Protein AF-0000000069393459 (afdb_homodimer)

pLDDT: mean 93.14, std 11.01, range [47.12, 98.75]

Secondary structure (DSSP, 8-state):
--TT-EEEEEEETTT--EE--SSPPPBSSHHHHHHHHHHHHHH-TTEEEEEEEEEEEE--------/--TT-EEEEEEETTT--EE--SSPPPBSSHHHHHHHHHHHHHH-TTEEEEEEEEEEEE--------

Radius of gyration: 15.55 Å; Cα contacts (8 Å, |Δi|>4): 296; chains: 2; bounding box: 22×69×27 Å

Solvent-accessible surface area (backbone atoms only — not comparable to full-atom values): 6992 Å² total; per-residue (Å²): 135,61,63,68,23,20,35,63,32,41,26,34,64,87,82,57,39,33,42,45,53,46,74,62,68,74,21,83,40,70,68,60,30,48,51,50,24,45,52,50,8,68,76,33,60,64,28,34,17,35,30,28,33,32,65,44,73,26,66,40,79,77,80,71,85,125,134,61,64,67,22,21,34,63,33,40,26,35,63,86,81,57,40,32,41,47,54,45,74,62,69,74,23,83,39,69,67,59,30,50,52,50,23,44,53,51,7,69,78,34,59,62,26,35,18,33,30,30,33,33,64,44,75,26,65,42,79,79,81,72,84,125

Organism: NCBI:txid1141136

Sequence (132 aa):
MKSGNYIVAGTDKTTGRSSISASPKEHSTEASAKAEAARLAQDNPEKDFTVLRVIATASVAKITWRMKSGNYIVAGTDKTTGRSSISASPKEHSTEASAKAEAARLAQDNPEKDFTVLRVIATASVAKITWR

Nearest PDB structures (foldseek):
  4iit-assembly1_B-2  TM=5.366E-01  e=2.402E+00  Klebsiella pneumoniae subsp. pneumoniae MGH 78578
  3egr-assembly1_B-2  TM=3.907E-01  e=1.061E+00  Cupriavidus pinatubonensis JMP134
  4iit-assembly1_B-2  TM=5.361E-01  e=1.417E+00  Klebsiella pneumoniae subsp. pneumoniae MGH 78578
  3egr-assembly1_B-2  TM=3.910E-01  e=7.974E-01  Cupriavidus pinatubonensis JMP134

Structure (mmCIF, N/CA/C/O backbone):
data_AF-0000000069393459-model_v1
#
loop_
_entity.id
_entity.type
_entity.pdbx_description
1 polymer 'Uncharacterized protein'
#
loop_
_atom_site.group_PDB
_atom_site.id
_atom_site.type_symbol
_atom_site.label_atom_id
_atom_site.label_alt_id
_atom_site.label_comp_id
_atom_site.label_asym_id
_atom_site.label_entity_id
_atom_site.label_seq_id
_atom_site.pdbx_PDB_ins_code
_atom_site.Cartn_x
_atom_site.Cartn_y
_atom_site.Cartn_z
_atom_site.occupancy
_atom_site.B_iso_or_equiv
_atom_site.auth_seq_id
_atom_site.auth_comp_id
_atom_site.auth_asym_id
_atom_site.auth_atom_id
_atom_site.pdbx_PDB_model_num
ATOM 1 N N . MET A 1 1 ? -2.053 9.898 -4.176 1 89.38 1 MET A N 1
ATOM 2 C CA . MET A 1 1 ? -2.961 8.867 -4.672 1 89.38 1 MET A CA 1
ATOM 3 C C . MET A 1 1 ? -4.41 9.344 -4.598 1 89.38 1 MET A C 1
ATOM 5 O O . MET A 1 1 ? -4.777 10.094 -3.693 1 89.38 1 MET A O 1
ATOM 9 N N . LYS A 1 2 ? -5.184 9.016 -5.594 1 91.56 2 LYS A N 1
ATOM 10 C CA . LYS A 1 2 ? -6.57 9.477 -5.625 1 91.56 2 LYS A CA 1
ATOM 11 C C . LYS A 1 2 ? -7.473 8.562 -4.809 1 91.56 2 LYS A C 1
ATOM 13 O O . LYS A 1 2 ? -7.422 7.336 -4.961 1 91.56 2 LYS A O 1
ATOM 18 N N . SER A 1 3 ? -8.219 9.156 -3.934 1 94.75 3 SER A N 1
ATOM 19 C CA . SER A 1 3 ? -9.18 8.375 -3.158 1 94.75 3 SER A CA 1
ATOM 20 C C . SER A 1 3 ? -10.102 7.57 -4.066 1 94.75 3 SER A C 1
ATOM 22 O O . SER A 1 3 ? -10.57 8.07 -5.09 1 94.75 3 SER A O 1
ATOM 24 N N . GLY A 1 4 ? -10.328 6.367 -3.699 1 96.38 4 GLY A N 1
ATOM 25 C CA . GLY A 1 4 ? -11.195 5.504 -4.488 1 96.38 4 GLY A CA 1
ATOM 26 C C . GLY A 1 4 ? -10.43 4.598 -5.434 1 96.38 4 GLY A C 1
ATOM 27 O O . GLY A 1 4 ? -10.953 3.58 -5.887 1 96.38 4 GLY A O 1
ATOM 28 N N . ASN A 1 5 ? -9.289 4.984 -5.801 1 98.5 5 ASN A N 1
ATOM 29 C CA . ASN A 1 5 ? -8.477 4.156 -6.684 1 98.5 5 ASN A CA 1
ATOM 30 C C . ASN A 1 5 ? -7.844 2.99 -5.934 1 98.5 5 ASN A C 1
ATOM 32 O O . ASN A 1 5 ? -7.906 2.93 -4.703 1 98.5 5 ASN A O 1
ATOM 36 N N . TYR A 1 6 ? -7.305 2.076 -6.711 1 98.5 6 TYR A N 1
ATOM 37 C CA . TYR A 1 6 ? -6.684 0.861 -6.191 1 98.5 6 TYR A CA 1
ATOM 38 C C . TYR A 1 6 ? -5.223 0.775 -6.613 1 98.5 6 TYR A C 1
ATOM 40 O O . TYR A 1 6 ? -4.863 1.18 -7.723 1 98.5 6 TYR A O 1
ATOM 48 N N . ILE A 1 7 ? -4.398 0.261 -5.75 1 98.5 7 ILE A N 1
ATOM 49 C CA . ILE A 1 7 ? -3.006 -0.051 -6.062 1 98.5 7 ILE A CA 1
ATOM 50 C C . ILE A 1 7 ? -2.688 -1.479 -5.629 1 98.5 7 ILE A C 1
ATOM 52 O O . ILE A 1 7 ? -3.504 -2.133 -4.973 1 98.5 7 ILE A O 1
ATOM 56 N N . VAL A 1 8 ? -1.488 -1.934 -6.016 1 98.62 8 VAL A N 1
ATOM 57 C CA . VAL A 1 8 ? -1.054 -3.285 -5.684 1 98.62 8 VAL A CA 1
ATOM 58 C C . VAL A 1 8 ? 0.263 -3.23 -4.914 1 98.62 8 VAL A C 1
ATOM 60 O O . VAL A 1 8 ? 1.164 -2.465 -5.266 1 98.62 8 VAL A O 1
ATOM 63 N N . ALA A 1 9 ? 0.378 -4 -3.846 1 98.31 9 ALA A N 1
ATOM 64 C CA . ALA A 1 9 ? 1.598 -4.137 -3.053 1 98.31 9 ALA A CA 1
ATOM 65 C C . ALA A 1 9 ? 2.086 -5.586 -3.045 1 98.31 9 ALA A C 1
ATOM 67 O O . ALA A 1 9 ? 1.281 -6.52 -3.082 1 98.31 9 ALA A O 1
ATOM 68 N N . GLY A 1 10 ? 3.391 -5.707 -2.92 1 97.81 10 GLY A N 1
ATOM 69 C CA . GLY A 1 10 ? 3.975 -7.039 -2.84 1 97.81 10 GLY A CA 1
ATOM 70 C C . GLY A 1 10 ? 4.445 -7.398 -1.445 1 97.81 10 GLY A C 1
ATOM 71 O O . GLY A 1 10 ? 4.914 -6.535 -0.7 1 97.81 10 GLY A O 1
ATOM 72 N N . THR A 1 11 ? 4.297 -8.648 -1.095 1 97.25 11 THR A N 1
ATOM 73 C CA . THR A 1 11 ? 4.816 -9.188 0.157 1 97.25 11 THR A CA 1
ATOM 74 C C . THR A 1 11 ? 5.613 -10.461 -0.094 1 97.25 11 THR A C 1
ATOM 76 O O . THR A 1 11 ? 5.105 -11.406 -0.707 1 97.25 11 THR A O 1
ATOM 79 N N . ASP A 1 12 ? 6.859 -10.43 0.373 1 96.88 12 ASP A N 1
ATOM 80 C CA . ASP A 1 12 ? 7.711 -11.609 0.229 1 96.88 12 ASP A CA 1
ATOM 81 C C . ASP A 1 12 ? 7.203 -12.766 1.089 1 96.88 12 ASP A C 1
ATOM 83 O O . ASP A 1 12 ? 7 -12.602 2.295 1 96.88 12 ASP A O 1
ATOM 87 N N . LYS A 1 13 ? 7.098 -13.914 0.484 1 92.94 13 LYS A N 1
ATOM 88 C CA . LYS A 1 13 ? 6.543 -15.055 1.214 1 92.94 13 LYS A CA 1
ATOM 89 C C . LYS A 1 13 ? 7.508 -15.539 2.293 1 92.94 13 LYS A C 1
ATOM 91 O O . LYS A 1 13 ? 7.078 -16 3.352 1 92.94 13 LYS A O 1
ATOM 96 N N . THR A 1 14 ? 8.711 -15.484 2.008 1 92.81 14 THR A N 1
ATOM 97 C CA . THR A 1 14 ? 9.727 -16.031 2.90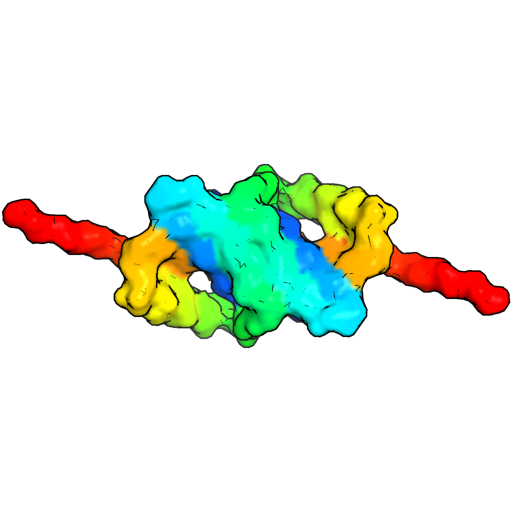6 1 92.81 14 THR A CA 1
ATOM 98 C C . THR A 1 14 ? 9.977 -15.086 4.078 1 92.81 14 THR A C 1
ATOM 100 O O . THR A 1 14 ? 9.992 -15.508 5.234 1 92.81 14 THR A O 1
ATOM 103 N N . THR A 1 15 ? 10.117 -13.766 3.922 1 95.5 15 THR A N 1
ATOM 104 C CA . THR A 1 15 ? 10.492 -12.812 4.957 1 95.5 15 THR A CA 1
ATOM 105 C C . THR A 1 15 ? 9.258 -12.148 5.559 1 95.5 15 THR A C 1
ATOM 107 O O . THR A 1 15 ? 9.312 -11.586 6.652 1 95.5 15 THR A O 1
ATOM 110 N N . GLY A 1 16 ? 8.188 -12.109 4.73 1 94.56 16 GLY A N 1
ATOM 111 C CA . GLY A 1 16 ? 6.988 -11.422 5.176 1 94.56 16 GLY A CA 1
ATOM 112 C C . GLY A 1 16 ? 7.043 -9.922 4.965 1 94.56 16 GLY A C 1
ATOM 113 O O . GLY A 1 16 ? 6.148 -9.195 5.395 1 94.56 16 GLY A O 1
ATOM 114 N N . ARG A 1 17 ? 8.109 -9.43 4.316 1 96.62 17 ARG A N 1
ATOM 115 C CA . ARG A 1 17 ? 8.281 -7.992 4.133 1 96.62 17 ARG A CA 1
ATOM 116 C C . ARG A 1 17 ? 7.422 -7.48 2.98 1 96.62 17 ARG A C 1
ATOM 118 O O . ARG A 1 17 ? 7.379 -8.086 1.909 1 96.62 17 ARG A O 1
ATOM 125 N N . SER A 1 18 ? 6.742 -6.379 3.238 1 97.25 18 SER A N 1
ATOM 126 C CA . SER A 1 18 ? 5.883 -5.762 2.234 1 97.25 18 SER A CA 1
ATOM 127 C C . SER A 1 18 ? 6.57 -4.574 1.572 1 97.25 18 SER A C 1
ATOM 129 O O . SER A 1 18 ? 7.438 -3.939 2.174 1 97.25 18 SER A O 1
ATOM 131 N N . SER A 1 19 ? 6.168 -4.316 0.335 1 96.62 19 SER A N 1
ATOM 132 C CA . SER A 1 19 ? 6.695 -3.176 -0.405 1 96.62 19 SER A CA 1
ATOM 133 C C . SER A 1 19 ? 5.719 -2.713 -1.479 1 96.62 19 SER A C 1
ATOM 135 O O . SER A 1 19 ? 4.863 -3.482 -1.921 1 96.62 19 SER A O 1
ATOM 137 N N . ILE A 1 20 ? 5.812 -1.43 -1.816 1 96.81 20 ILE A N 1
ATOM 138 C CA . ILE A 1 20 ? 5.117 -0.857 -2.963 1 96.81 20 ILE A CA 1
ATOM 139 C C . ILE A 1 20 ? 6.117 -0.148 -3.873 1 96.81 20 ILE A C 1
ATOM 141 O O . ILE A 1 20 ? 7.207 0.224 -3.438 1 96.81 20 ILE A O 1
ATOM 145 N N . SER A 1 21 ? 5.742 -0.117 -5.184 1 95.31 21 SER A N 1
ATOM 146 C CA . SER A 1 21 ? 6.555 0.671 -6.105 1 95.31 21 SER A CA 1
ATOM 147 C C . SER A 1 21 ? 6.594 2.139 -5.691 1 95.31 21 SER A C 1
ATOM 149 O O . SER A 1 21 ? 5.641 2.646 -5.094 1 95.31 21 SER A O 1
ATOM 151 N N . ALA A 1 22 ? 7.699 2.781 -6.012 1 94.69 22 ALA A N 1
ATOM 152 C CA . ALA A 1 22 ? 7.836 4.203 -5.711 1 94.69 22 ALA A CA 1
ATOM 153 C C . ALA A 1 22 ? 6.738 5.016 -6.391 1 94.69 22 ALA A C 1
ATOM 155 O O . ALA A 1 22 ? 6.328 6.062 -5.883 1 94.69 22 ALA A O 1
ATOM 156 N N . SER A 1 23 ? 6.359 4.574 -7.574 1 95.5 23 SER A N 1
ATOM 157 C CA . SER A 1 23 ? 5.262 5.168 -8.336 1 95.5 23 SER A CA 1
ATOM 158 C C . SER A 1 23 ? 4.234 4.117 -8.734 1 95.5 23 SER A C 1
ATOM 160 O O . SER A 1 23 ? 4.176 3.711 -9.898 1 95.5 23 SER A O 1
ATOM 162 N N . PRO A 1 24 ? 3.459 3.787 -7.801 1 96.38 24 PRO A N 1
ATOM 163 C CA . PRO A 1 24 ? 2.547 2.67 -8.062 1 96.38 24 PRO A CA 1
ATOM 164 C C . PRO A 1 24 ? 1.507 2.994 -9.125 1 96.38 24 PRO A C 1
ATOM 166 O O . PRO A 1 24 ? 0.997 4.117 -9.18 1 96.38 24 PRO A O 1
ATOM 169 N N . LYS A 1 25 ? 1.205 1.972 -10 1 96.94 25 LYS A N 1
ATOM 170 C CA . LYS A 1 25 ? 0.106 2.102 -10.953 1 96.94 25 LYS A CA 1
ATOM 171 C C . LYS A 1 25 ? -1.239 2.164 -10.234 1 96.94 25 LYS A C 1
ATOM 173 O O . LYS A 1 25 ? -1.525 1.334 -9.367 1 96.94 25 LYS A O 1
ATOM 178 N N . GLU A 1 26 ? -2.072 3.127 -10.586 1 97.94 26 GLU A N 1
ATOM 179 C CA . GLU A 1 26 ? -3.4 3.258 -10 1 97.94 26 GLU A CA 1
ATOM 180 C C . GLU A 1 26 ? -4.473 2.701 -10.93 1 97.94 26 GLU A C 1
ATOM 182 O O . GLU A 1 26 ? -4.422 2.916 -12.148 1 97.94 26 GLU A O 1
ATOM 187 N N . HIS A 1 27 ? -5.348 1.984 -10.359 1 98.5 27 HIS A N 1
ATOM 188 C CA . HIS A 1 27 ? -6.484 1.416 -11.078 1 98.5 27 HIS A CA 1
ATOM 189 C C . HIS A 1 27 ? -7.793 2.051 -10.633 1 98.5 27 HIS A C 1
ATOM 191 O O . HIS A 1 27 ? -8.055 2.162 -9.43 1 98.5 27 HIS A O 1
ATOM 197 N N . SER A 1 28 ? -8.602 2.371 -11.539 1 97.88 28 SER A N 1
ATOM 198 C CA . SER A 1 28 ? -9.859 3.012 -11.195 1 97.88 28 SER A CA 1
ATOM 199 C C . SER A 1 28 ? -10.898 1.984 -10.758 1 97.88 28 SER A C 1
ATOM 201 O O . SER A 1 28 ? -11.906 2.336 -10.133 1 97.88 28 SER A O 1
ATOM 203 N N . THR A 1 29 ? -10.656 0.731 -11.117 1 98.25 29 THR A N 1
ATOM 204 C CA . THR A 1 29 ? -11.609 -0.304 -10.734 1 98.25 29 THR A CA 1
ATOM 205 C C . THR A 1 29 ? -10.906 -1.421 -9.961 1 98.25 29 THR A C 1
ATOM 207 O O . THR A 1 29 ? -9.727 -1.692 -10.188 1 98.25 29 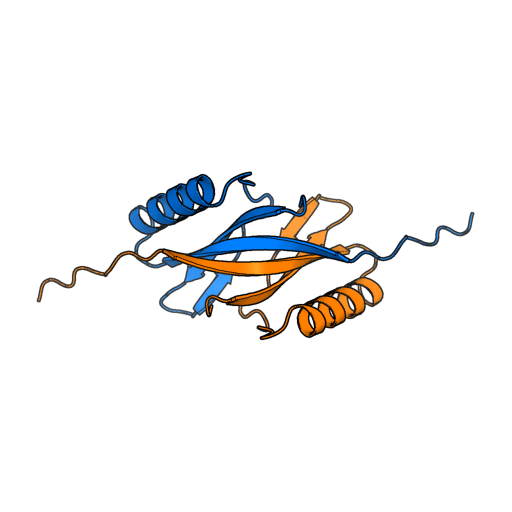THR A O 1
ATOM 210 N N . GLU A 1 30 ? -11.695 -2.02 -9.102 1 97.81 30 GLU A N 1
ATOM 211 C CA . GLU A 1 30 ? -11.203 -3.166 -8.344 1 97.81 30 GLU A CA 1
ATOM 212 C C . GLU A 1 30 ? -10.773 -4.297 -9.266 1 97.81 30 GLU A C 1
ATOM 214 O O . GLU A 1 30 ? -9.742 -4.934 -9.047 1 97.81 30 GLU A O 1
ATOM 219 N N . ALA A 1 31 ? -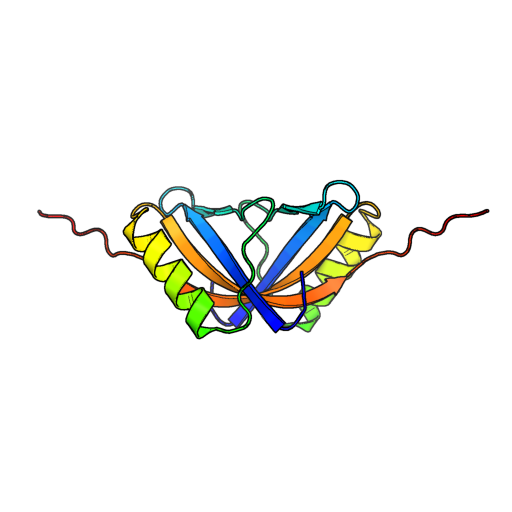11.602 -4.523 -10.328 1 98 31 ALA A N 1
ATOM 220 C CA . ALA A 1 31 ? -11.344 -5.617 -11.258 1 98 31 ALA A CA 1
ATOM 221 C C . ALA A 1 31 ? -9.992 -5.449 -11.938 1 98 31 ALA A C 1
ATOM 223 O O . ALA A 1 31 ? -9.227 -6.41 -12.062 1 98 31 ALA A O 1
ATOM 224 N N . SER A 1 32 ? -9.734 -4.262 -12.328 1 98.38 32 SER A N 1
ATOM 225 C CA . SER A 1 32 ? -8.461 -3.996 -12.984 1 98.38 32 SER A CA 1
ATOM 226 C C . SER A 1 32 ? -7.289 -4.23 -12.039 1 98.38 32 SER A C 1
ATOM 228 O O . SER A 1 32 ? -6.266 -4.789 -12.438 1 98.38 32 SER A O 1
ATOM 230 N N . ALA A 1 33 ? -7.398 -3.879 -10.828 1 98.38 33 ALA A N 1
ATOM 231 C CA . ALA A 1 33 ? -6.344 -4.074 -9.836 1 98.38 33 ALA A CA 1
ATOM 232 C C . ALA A 1 33 ? -6.145 -5.559 -9.531 1 98.38 33 ALA A C 1
ATOM 234 O O . ALA A 1 33 ? -5.008 -6.027 -9.422 1 98.38 33 ALA A O 1
ATOM 235 N N . LYS A 1 34 ? -7.258 -6.211 -9.43 1 97.94 34 LYS A N 1
ATOM 236 C CA . LYS A 1 34 ? -7.172 -7.645 -9.164 1 97.94 34 LYS A CA 1
ATOM 237 C C . LYS A 1 34 ? -6.484 -8.375 -10.312 1 97.94 34 LYS A C 1
ATOM 239 O O . LYS A 1 34 ? -5.707 -9.305 -10.086 1 97.94 34 LYS A O 1
ATOM 244 N N . ALA A 1 35 ? -6.777 -7.988 -11.484 1 97.88 35 ALA A N 1
ATOM 245 C CA . ALA A 1 35 ? -6.121 -8.594 -12.641 1 97.88 35 ALA A CA 1
ATOM 246 C C . ALA A 1 35 ? -4.613 -8.367 -12.594 1 97.88 35 ALA A C 1
ATOM 248 O O . ALA A 1 35 ? -3.834 -9.281 -12.867 1 97.88 35 ALA A O 1
ATOM 249 N N . GLU A 1 36 ? -4.223 -7.168 -12.266 1 97.75 36 GLU A N 1
ATOM 250 C CA . GLU A 1 36 ? -2.799 -6.859 -12.156 1 97.75 36 GLU A CA 1
ATOM 251 C C . GLU A 1 36 ? -2.139 -7.684 -11.055 1 97.75 36 GLU A C 1
ATOM 253 O O . GLU A 1 36 ? -1.043 -8.219 -11.242 1 97.75 36 GLU A O 1
ATOM 258 N N . ALA A 1 37 ? -2.826 -7.781 -9.938 1 97.88 37 ALA A N 1
ATOM 259 C CA . ALA A 1 37 ? -2.285 -8.562 -8.836 1 97.88 37 ALA A CA 1
ATOM 260 C C . ALA A 1 37 ? -2.08 -10.016 -9.234 1 97.88 37 ALA A C 1
ATOM 262 O O . ALA A 1 37 ? -1.045 -10.617 -8.93 1 97.88 37 ALA A O 1
ATOM 263 N N . ALA A 1 38 ? -3.029 -10.594 -9.906 1 96.81 38 ALA A N 1
ATOM 264 C CA . ALA A 1 38 ? -2.945 -11.977 -10.359 1 96.81 38 ALA A CA 1
ATOM 265 C C . ALA A 1 38 ? -1.783 -12.164 -11.328 1 96.81 38 ALA A C 1
ATOM 267 O O . ALA A 1 38 ? -1.04 -13.148 -11.234 1 96.81 38 ALA A O 1
ATOM 268 N N . ARG A 1 39 ? -1.658 -11.258 -12.234 1 97.19 39 ARG A N 1
ATOM 269 C CA . ARG A 1 39 ? -0.569 -11.312 -13.203 1 97.19 39 ARG A CA 1
ATOM 270 C C . ARG A 1 39 ? 0.787 -11.281 -12.508 1 97.19 39 ARG A C 1
ATOM 272 O O . ARG A 1 39 ? 1.667 -12.094 -12.812 1 97.19 39 ARG A O 1
ATOM 279 N N . LEU A 1 40 ? 0.97 -10.305 -11.617 1 96.69 40 LEU A N 1
ATOM 280 C CA . LEU A 1 40 ? 2.223 -10.164 -10.883 1 96.69 40 LEU A CA 1
ATOM 281 C C . LEU A 1 40 ? 2.535 -11.43 -10.094 1 96.69 40 LEU A C 1
ATOM 283 O O . LEU A 1 40 ? 3.689 -11.852 -10.023 1 96.69 40 LEU A O 1
ATOM 287 N N . ALA A 1 41 ? 1.513 -11.992 -9.469 1 96.25 41 ALA A N 1
ATOM 288 C CA . ALA A 1 41 ? 1.702 -13.219 -8.695 1 96.25 41 ALA A CA 1
ATOM 289 C C . ALA A 1 41 ? 2.193 -14.359 -9.578 1 96.25 41 ALA A C 1
ATOM 291 O O . ALA A 1 41 ? 3.076 -15.125 -9.188 1 96.25 41 ALA A O 1
ATOM 292 N N . GLN A 1 42 ? 1.63 -14.469 -10.742 1 95 42 GLN A N 1
ATOM 293 C CA . GLN A 1 42 ? 2.055 -15.5 -11.688 1 95 42 GLN A CA 1
ATOM 294 C C . GLN A 1 42 ? 3.521 -15.328 -12.062 1 95 42 GLN A C 1
ATOM 296 O O . GLN A 1 42 ? 4.258 -16.312 -12.18 1 95 42 GLN A O 1
ATOM 301 N N . ASP A 1 43 ? 3.926 -14.102 -12.203 1 95.19 43 ASP A N 1
ATOM 302 C CA . ASP A 1 43 ? 5.289 -13.781 -12.625 1 95.19 43 ASP A CA 1
ATOM 303 C C . ASP A 1 43 ? 6.262 -13.883 -11.453 1 95.19 43 ASP A C 1
ATOM 305 O O . ASP A 1 43 ? 7.477 -13.961 -11.656 1 95.19 43 ASP A O 1
ATOM 309 N N . ASN A 1 44 ? 5.785 -13.805 -10.281 1 95 44 ASN A N 1
ATOM 310 C CA . ASN A 1 44 ? 6.613 -13.781 -9.078 1 95 44 ASN A CA 1
ATOM 311 C C . ASN A 1 44 ? 6.082 -14.742 -8.016 1 95 44 ASN A C 1
ATOM 313 O O . ASN A 1 44 ? 5.539 -14.312 -7 1 95 44 ASN A O 1
ATOM 317 N N . PRO A 1 45 ? 6.328 -16.031 -8.102 1 93.25 45 PRO A N 1
ATOM 318 C CA . PRO A 1 45 ? 5.727 -17.031 -7.219 1 93.25 45 PRO A CA 1
ATOM 319 C C . PRO A 1 45 ? 6.195 -16.891 -5.77 1 93.25 45 PRO A C 1
ATOM 321 O O . PRO A 1 45 ? 5.582 -17.453 -4.863 1 93.25 45 PRO A O 1
ATOM 324 N N . GLU A 1 46 ? 7.277 -16.188 -5.555 1 94 46 GLU A N 1
ATOM 325 C CA . GLU A 1 46 ? 7.824 -16.047 -4.207 1 94 46 GLU A CA 1
ATOM 326 C C . GLU A 1 46 ? 7.148 -14.906 -3.453 1 94 46 GLU A C 1
ATOM 328 O O . GLU A 1 46 ? 7.438 -14.672 -2.277 1 94 46 GLU A O 1
ATOM 333 N N . LYS A 1 47 ? 6.215 -14.25 -4.148 1 95.81 47 LYS A N 1
ATOM 334 C CA . LYS A 1 47 ? 5.578 -13.094 -3.521 1 95.81 47 LYS A CA 1
ATOM 335 C C . LYS A 1 47 ? 4.059 -13.219 -3.549 1 95.81 47 LYS A C 1
ATOM 337 O O . LYS A 1 47 ? 3.502 -13.891 -4.422 1 95.81 47 LYS A O 1
ATOM 342 N N . ASP A 1 48 ? 3.424 -12.633 -2.52 1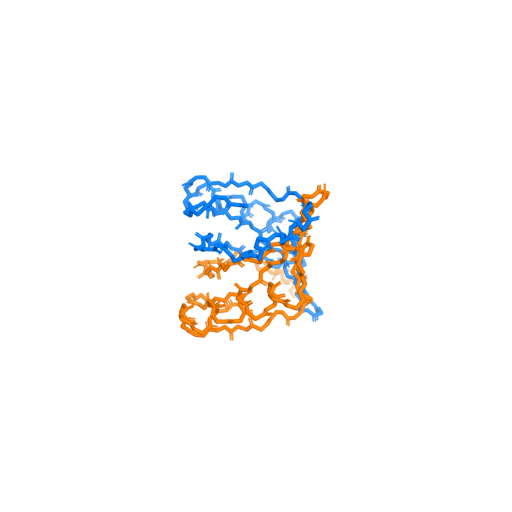 96.94 48 ASP A N 1
ATOM 343 C CA . ASP A 1 48 ? 1.994 -12.344 -2.535 1 96.94 48 ASP A CA 1
ATOM 344 C C . ASP A 1 48 ? 1.733 -10.906 -2.975 1 96.94 48 ASP A C 1
ATOM 346 O O . ASP A 1 48 ? 2.527 -10.008 -2.682 1 96.94 48 ASP A O 1
ATOM 350 N N . PHE A 1 49 ? 0.676 -10.758 -3.691 1 97.88 49 PHE A N 1
ATOM 351 C CA . PHE A 1 49 ? 0.326 -9.406 -4.102 1 97.88 49 PHE A CA 1
ATOM 352 C C . PHE A 1 49 ? -1.054 -9.023 -3.58 1 97.88 49 PHE A C 1
ATOM 354 O O . PHE A 1 49 ? -2.039 -9.711 -3.85 1 97.88 49 PHE A O 1
ATOM 361 N N . THR A 1 50 ? -1.135 -7.895 -2.857 1 98.25 50 THR A N 1
ATOM 362 C CA . THR A 1 50 ? -2.336 -7.43 -2.17 1 98.25 50 THR A CA 1
ATOM 363 C C . THR A 1 50 ? -2.936 -6.223 -2.887 1 98.25 50 THR A C 1
ATOM 365 O O . THR A 1 50 ? -2.221 -5.281 -3.234 1 98.25 50 THR A O 1
ATOM 368 N N . VAL A 1 51 ? -4.176 -6.293 -3.17 1 98.69 51 VAL A N 1
ATOM 369 C CA . VAL A 1 51 ? -4.918 -5.16 -3.709 1 98.69 51 VAL A CA 1
ATOM 370 C C . VAL A 1 51 ? -5.352 -4.238 -2.57 1 98.69 51 VAL A C 1
ATOM 372 O O . VAL A 1 51 ? -5.988 -4.684 -1.613 1 98.69 51 VAL A O 1
ATOM 375 N N . LEU A 1 52 ? -5 -2.941 -2.736 1 98.62 52 LEU A N 1
ATOM 376 C CA . LEU A 1 52 ? -5.312 -1.924 -1.74 1 98.62 52 LEU A CA 1
ATOM 377 C C . LEU A 1 52 ? -6.18 -0.822 -2.342 1 98.62 52 LEU A C 1
ATOM 379 O O . LEU A 1 52 ? -5.953 -0.397 -3.477 1 98.62 52 LEU A O 1
ATOM 383 N N . ARG A 1 53 ? -7.137 -0.385 -1.607 1 98.75 53 ARG A N 1
ATOM 384 C CA . ARG A 1 53 ? -7.945 0.76 -2.012 1 98.75 53 ARG A CA 1
ATOM 385 C C . ARG A 1 53 ? -7.555 2.012 -1.235 1 98.75 53 ARG A C 1
ATOM 387 O O . ARG A 1 53 ? -7.43 1.975 -0.009 1 98.75 53 ARG A O 1
ATOM 394 N N . VAL A 1 54 ? -7.438 3.07 -1.971 1 98.25 54 VAL A N 1
ATOM 395 C CA . VAL A 1 54 ? -7.121 4.352 -1.353 1 98.25 54 VAL A CA 1
ATOM 396 C C . VAL A 1 54 ? -8.367 4.926 -0.68 1 98.25 54 VAL A C 1
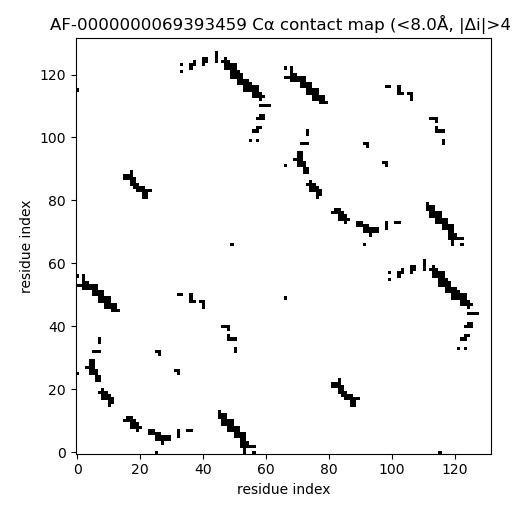ATOM 398 O O . VAL A 1 54 ? -9.398 5.113 -1.328 1 98.25 54 VAL A O 1
ATOM 401 N N . ILE A 1 55 ? -8.188 5.207 0.543 1 97.81 55 ILE A N 1
ATOM 402 C CA . ILE A 1 55 ? -9.328 5.676 1.323 1 97.81 55 ILE A CA 1
ATOM 403 C C . ILE A 1 55 ? -9.227 7.18 1.547 1 97.81 55 ILE A C 1
ATOM 405 O O . ILE A 1 55 ? -10.164 7.926 1.262 1 97.81 55 ILE A O 1
ATOM 409 N N . ALA A 1 56 ? -8.148 7.609 2.061 1 96.75 56 ALA A N 1
ATOM 410 C CA . ALA A 1 56 ? -7.93 9.008 2.428 1 96.75 56 ALA A CA 1
ATOM 411 C C . ALA A 1 56 ? -6.441 9.312 2.551 1 96.75 56 ALA A C 1
ATOM 413 O O . ALA A 1 56 ? -5.617 8.406 2.662 1 96.75 56 ALA A O 1
ATOM 414 N N . THR A 1 57 ? -6.188 10.602 2.432 1 96.69 57 THR A N 1
ATOM 415 C CA . THR A 1 57 ? -4.816 11.062 2.592 1 96.69 57 THR A CA 1
ATOM 416 C C . THR A 1 57 ? -4.742 12.188 3.627 1 96.69 57 THR A C 1
ATOM 418 O O . THR A 1 57 ? -5.57 13.094 3.625 1 96.69 57 THR A O 1
ATOM 421 N N . ALA A 1 58 ? -3.777 11.977 4.488 1 95.75 58 ALA A N 1
ATOM 422 C CA . ALA A 1 58 ? -3.508 13.008 5.492 1 95.75 58 ALA A CA 1
ATOM 423 C C . ALA A 1 58 ? -2.24 13.781 5.152 1 95.75 58 ALA A C 1
ATOM 425 O O . ALA A 1 58 ? -1.225 13.195 4.773 1 95.75 58 ALA A O 1
ATOM 426 N N . SER A 1 59 ? -2.334 15.078 5.254 1 93.38 59 SER A N 1
ATOM 427 C CA . SER A 1 59 ? -1.193 15.961 5.016 1 93.38 59 SER A CA 1
ATOM 428 C C . SER A 1 59 ? -1.248 17.188 5.91 1 93.38 59 SER A C 1
ATOM 430 O O . SER A 1 59 ? -2.324 17.594 6.359 1 93.38 59 SER A O 1
ATOM 432 N N . VAL A 1 60 ? -0.047 17.609 6.316 1 88.81 60 VAL A N 1
ATOM 433 C CA . VAL A 1 60 ? 0.021 18.891 7.023 1 88.81 60 VAL A CA 1
ATOM 434 C C . VAL A 1 60 ? 0.422 20 6.055 1 88.81 60 VAL A C 1
ATOM 436 O O . VAL A 1 60 ? 1.339 19.828 5.25 1 88.81 60 VAL A O 1
ATOM 439 N N . ALA A 1 61 ? -0.515 21 6.066 1 79.38 61 ALA A N 1
ATOM 440 C CA . ALA A 1 61 ? -0.204 22.156 5.23 1 79.38 61 ALA A CA 1
ATOM 441 C C . ALA A 1 61 ? 1.069 22.859 5.707 1 79.38 61 ALA A C 1
ATOM 443 O O . ALA A 1 61 ? 1.346 22.906 6.91 1 79.38 61 ALA A O 1
ATOM 444 N N . LYS A 1 62 ? 2.1 22.859 4.836 1 63.47 62 LYS A N 1
ATOM 445 C CA . LYS A 1 62 ? 3.281 23.625 5.207 1 63.47 62 LYS A CA 1
ATOM 446 C C . LYS A 1 62 ? 2.906 25.062 5.555 1 63.47 62 LYS A C 1
ATOM 448 O O . LYS A 1 62 ? 2.223 25.75 4.781 1 63.47 62 LYS A O 1
ATOM 453 N N . ILE A 1 63 ? 3.018 25.312 6.879 1 57.16 63 ILE A N 1
ATOM 454 C CA . ILE A 1 63 ? 2.83 26.703 7.258 1 57.16 63 ILE A CA 1
ATOM 455 C C . ILE A 1 63 ? 4.004 27.547 6.75 1 57.16 63 ILE A C 1
ATOM 457 O O . ILE A 1 63 ? 5.164 27.203 6.984 1 57.16 63 ILE A O 1
ATOM 461 N N . THR A 1 64 ? 4.016 28.016 5.625 1 55.59 64 THR A N 1
ATOM 462 C CA . THR A 1 64 ? 5.066 28.922 5.195 1 55.59 64 THR A CA 1
ATOM 463 C C . THR A 1 64 ? 4.82 30.328 5.734 1 55.59 64 THR A C 1
ATOM 465 O O . THR A 1 64 ? 3.695 30.828 5.691 1 55.59 64 THR A O 1
ATOM 468 N N . TRP A 1 65 ? 5.527 30.672 6.805 1 57 65 TRP A N 1
ATOM 469 C CA . TRP A 1 65 ? 5.543 32.062 7.254 1 57 65 TRP A CA 1
ATOM 470 C C . TRP A 1 65 ? 6.316 32.938 6.281 1 57 65 TRP A C 1
ATOM 472 O O . TRP A 1 65 ? 7.398 32.562 5.824 1 57 65 TRP A O 1
ATOM 482 N N . ARG A 1 66 ? 5.5 33.469 5.387 1 47.12 66 ARG A N 1
ATOM 483 C CA . ARG A 1 66 ? 6.164 34.562 4.668 1 47.12 66 ARG A CA 1
ATOM 484 C C . ARG A 1 66 ? 6.152 35.844 5.488 1 47.12 66 ARG A C 1
ATOM 486 O O . ARG A 1 66 ? 5.242 36.062 6.289 1 47.12 66 ARG A O 1
ATOM 493 N N . MET B 1 1 ? -1.464 -9.672 4.602 1 89.25 1 MET B N 1
ATOM 494 C CA . MET B 1 1 ? -2.371 -8.672 5.156 1 89.25 1 MET B CA 1
ATOM 495 C C . MET B 1 1 ? -3.807 -9.188 5.172 1 89.25 1 MET B C 1
ATOM 497 O O . MET B 1 1 ? -4.203 -9.953 4.297 1 89.25 1 MET B O 1
ATOM 501 N N . LYS B 1 2 ? -4.539 -8.891 6.191 1 91.5 2 LYS B N 1
ATOM 502 C CA . LYS B 1 2 ? -5.906 -9.398 6.305 1 91.5 2 LYS B CA 1
ATOM 503 C C . LYS B 1 2 ? -6.879 -8.508 5.539 1 91.5 2 LYS B C 1
ATOM 505 O O . LYS B 1 2 ? -6.863 -7.285 5.688 1 91.5 2 LYS B O 1
ATOM 510 N N . SER B 1 3 ? -7.648 -9.141 4.711 1 94.81 3 SER B N 1
ATOM 511 C CA . SER B 1 3 ? -8.672 -8.398 3.982 1 94.81 3 SER B CA 1
ATOM 512 C C . SER B 1 3 ? -9.57 -7.617 4.934 1 94.81 3 SER B C 1
ATOM 514 O O . SER B 1 3 ? -9.969 -8.133 5.984 1 94.81 3 SER B O 1
ATOM 516 N N . GLY B 1 4 ? -9.867 -6.402 4.574 1 96.38 4 GLY B N 1
ATOM 517 C CA . GLY B 1 4 ? -10.719 -5.57 5.414 1 96.38 4 GLY B CA 1
ATOM 518 C C . GLY B 1 4 ? -9.93 -4.637 6.312 1 96.38 4 GLY B C 1
ATOM 519 O O . GLY B 1 4 ? -10.461 -3.637 6.797 1 96.38 4 GLY B O 1
ATOM 520 N N . ASN B 1 5 ? -8.766 -4.988 6.613 1 98.44 5 ASN B N 1
ATOM 521 C CA . ASN B 1 5 ? -7.934 -4.133 7.453 1 98.44 5 ASN B CA 1
ATOM 522 C C . ASN B 1 5 ? -7.383 -2.943 6.668 1 98.44 5 ASN B C 1
ATOM 524 O O . ASN B 1 5 ? -7.516 -2.887 5.445 1 98.44 5 ASN B O 1
ATOM 528 N N . TYR B 1 6 ? -6.828 -2.012 7.418 1 98.5 6 TYR B N 1
ATOM 529 C CA . TYR B 1 6 ? -6.281 -0.776 6.871 1 98.5 6 TYR B CA 1
ATOM 530 C C . TYR B 1 6 ? -4.801 -0.639 7.203 1 98.5 6 TYR B C 1
ATOM 532 O O . TYR B 1 6 ? -4.363 -1.029 8.289 1 98.5 6 TYR B O 1
ATOM 540 N N . ILE B 1 7 ? -4.051 -0.089 6.289 1 98.44 7 ILE B N 1
ATOM 541 C CA . ILE B 1 7 ? -2.656 0.271 6.52 1 98.44 7 ILE B CA 1
ATOM 542 C C . ILE B 1 7 ? -2.412 1.709 6.07 1 98.44 7 ILE B C 1
ATOM 544 O O . ILE B 1 7 ? -3.287 2.334 5.465 1 98.44 7 ILE B O 1
ATOM 548 N N . VAL B 1 8 ? -1.208 2.199 6.398 1 98.62 8 VAL B N 1
ATOM 549 C CA . VAL B 1 8 ? -0.839 3.566 6.043 1 98.62 8 VAL B CA 1
ATOM 550 C C . VAL B 1 8 ? 0.431 3.557 5.199 1 98.62 8 VAL B C 1
ATOM 552 O O . VAL B 1 8 ? 1.378 2.824 5.496 1 98.62 8 VAL B O 1
ATOM 555 N N . ALA B 1 9 ? 0.459 4.328 4.133 1 98.31 9 ALA B N 1
ATOM 556 C CA . ALA B 1 9 ? 1.624 4.508 3.27 1 98.31 9 ALA B CA 1
ATOM 557 C C . ALA B 1 9 ? 2.059 5.973 3.23 1 98.31 9 ALA B C 1
ATOM 559 O O . ALA B 1 9 ? 1.223 6.875 3.311 1 98.31 9 ALA B O 1
ATOM 560 N N . GLY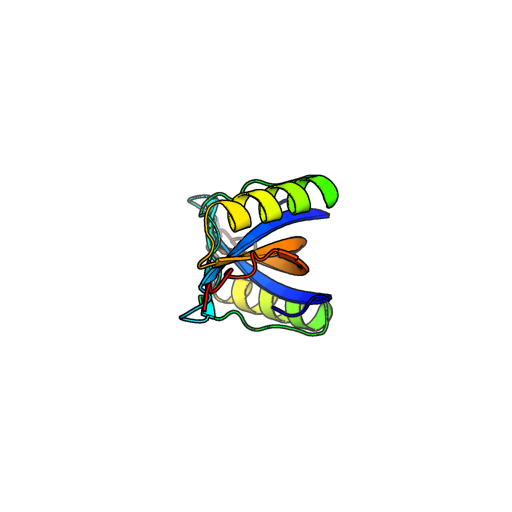 B 1 10 ? 3.352 6.148 3.037 1 97.75 10 GLY B N 1
ATOM 561 C CA . GLY B 1 10 ? 3.879 7.5 2.926 1 97.75 10 GLY B CA 1
ATOM 562 C C . GLY B 1 10 ? 4.262 7.875 1.508 1 97.75 10 GLY B C 1
ATOM 563 O O . GLY B 1 10 ? 4.727 7.031 0.739 1 97.75 10 GLY B O 1
ATOM 564 N N . THR B 1 11 ? 4.039 9.102 1.161 1 97.25 11 THR B N 1
ATOM 565 C CA . THR B 1 11 ? 4.461 9.656 -0.12 1 97.25 11 THR B CA 1
ATOM 566 C C . THR B 1 11 ? 5.219 10.969 0.081 1 97.25 11 THR B C 1
ATOM 568 O O . THR B 1 11 ? 4.715 11.891 0.726 1 97.25 11 THR B O 1
ATOM 571 N N . ASP B 1 12 ? 6.434 10.984 -0.459 1 96.88 12 ASP B N 1
ATOM 572 C CA . ASP B 1 12 ? 7.242 12.195 -0.37 1 96.88 12 ASP B CA 1
ATOM 573 C C . ASP B 1 12 ? 6.633 13.328 -1.198 1 96.88 12 ASP B C 1
ATOM 575 O O . ASP B 1 12 ? 6.359 13.148 -2.387 1 96.88 12 ASP B O 1
ATOM 579 N N . LYS B 1 13 ? 6.516 14.477 -0.588 1 92.88 13 LYS B N 1
ATOM 580 C CA . LYS B 1 13 ? 5.871 15.586 -1.281 1 92.88 13 LYS B CA 1
ATOM 581 C C . LYS B 1 13 ? 6.742 16.109 -2.42 1 92.88 13 LYS B C 1
ATOM 583 O O . LYS B 1 13 ? 6.23 16.547 -3.449 1 92.88 13 LYS B O 1
ATOM 588 N N . THR B 1 14 ? 7.965 16.109 -2.205 1 92.88 14 THR B N 1
ATOM 589 C CA . THR B 1 14 ? 8.891 16.703 -3.162 1 92.88 14 THR B CA 1
ATOM 590 C C . THR B 1 14 ? 9.117 15.758 -4.344 1 92.88 14 THR B C 1
ATOM 592 O O . THR B 1 14 ? 9.047 16.188 -5.5 1 92.88 14 THR B O 1
ATOM 595 N N . THR B 1 15 ? 9.32 14.43 -4.18 1 95.5 15 THR B N 1
ATOM 596 C CA . THR B 1 15 ? 9.672 13.492 -5.238 1 95.5 15 THR B CA 1
ATOM 597 C C . THR B 1 15 ? 8.422 12.773 -5.762 1 95.5 15 THR B C 1
ATOM 599 O O . THR B 1 15 ? 8.438 12.219 -6.859 1 95.5 15 THR B O 1
ATOM 602 N N . GLY B 1 16 ? 7.422 12.695 -4.883 1 94.69 16 GLY B N 1
ATOM 603 C CA . GLY B 1 16 ? 6.223 11.961 -5.254 1 94.69 16 GLY B CA 1
ATOM 604 C C . GLY B 1 16 ? 6.355 10.461 -5.043 1 94.69 16 GLY B C 1
ATOM 605 O O . GLY B 1 16 ? 5.461 9.695 -5.418 1 94.69 16 GLY B O 1
ATOM 606 N N . ARG B 1 17 ? 7.48 10.023 -4.473 1 96.69 17 ARG B N 1
ATOM 607 C CA . ARG B 1 17 ? 7.723 8.594 -4.293 1 96.69 17 ARG B CA 1
ATOM 608 C C . ARG B 1 17 ? 6.949 8.055 -3.096 1 96.69 17 ARG B C 1
ATOM 610 O O . ARG B 1 17 ? 6.945 8.664 -2.025 1 96.69 17 ARG B O 1
ATOM 617 N N . SER B 1 18 ? 6.305 6.941 -3.314 1 97.25 18 SER B N 1
ATOM 618 C CA . SER B 1 18 ? 5.531 6.293 -2.262 1 97.25 18 SER B CA 1
ATOM 619 C C . SER B 1 18 ? 6.305 5.133 -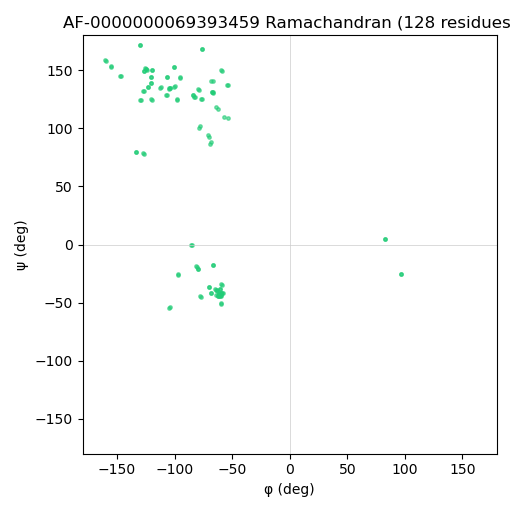1.645 1 97.25 18 SER B C 1
ATOM 621 O O . SER B 1 18 ? 7.16 4.531 -2.299 1 97.25 18 SER B O 1
ATOM 623 N N . SER B 1 19 ? 5.977 4.863 -0.386 1 96.56 19 SER B N 1
ATOM 624 C CA . SER B 1 19 ? 6.59 3.742 0.32 1 96.56 19 SER B CA 1
ATOM 625 C C . SER B 1 19 ? 5.691 3.242 1.447 1 96.56 19 SER B C 1
ATOM 627 O O . SER B 1 19 ? 4.84 3.982 1.941 1 96.56 19 SER B O 1
ATOM 629 N N . ILE B 1 20 ? 5.84 1.956 1.768 1 96.88 20 ILE B N 1
ATOM 630 C CA . ILE B 1 20 ? 5.227 1.358 2.949 1 96.88 20 ILE B CA 1
ATOM 631 C C . ILE B 1 20 ? 6.301 0.682 3.801 1 96.88 20 ILE B C 1
ATOM 633 O O . ILE B 1 20 ? 7.375 0.343 3.301 1 96.88 20 ILE B O 1
ATOM 637 N N . SER B 1 21 ? 6.012 0.644 5.133 1 95.25 21 SER B N 1
ATOM 638 C CA . SER B 1 21 ? 6.895 -0.115 6.008 1 95.25 21 SER B CA 1
ATOM 639 C C . SER B 1 21 ? 6.969 -1.579 5.586 1 95.25 21 SER B C 1
ATOM 641 O O . SER B 1 21 ? 6.004 -2.123 5.047 1 95.25 21 SER B O 1
ATOM 643 N N . ALA B 1 22 ? 8.117 -2.178 5.848 1 94.62 22 ALA B N 1
ATOM 644 C CA . ALA B 1 22 ? 8.289 -3.594 5.539 1 94.62 22 ALA B CA 1
ATOM 645 C C . ALA B 1 22 ? 7.273 -4.445 6.293 1 94.62 22 ALA B C 1
ATOM 647 O O . ALA B 1 22 ? 6.875 -5.516 5.82 1 94.62 22 ALA B O 1
ATOM 648 N N . SER B 1 23 ? 6.949 -4.012 7.484 1 95.56 23 SER B N 1
ATOM 649 C CA . SER B 1 23 ? 5.93 -4.648 8.312 1 95.56 23 SER B CA 1
ATOM 650 C C . SER B 1 23 ? 4.891 -3.633 8.781 1 95.56 23 SER B C 1
ATOM 652 O O . SER B 1 23 ? 4.891 -3.232 9.945 1 95.56 23 SER B O 1
ATOM 654 N N . PRO B 1 24 ? 4.023 -3.344 7.902 1 96.38 24 PRO B N 1
ATOM 655 C CA . PRO B 1 24 ? 3.092 -2.256 8.211 1 96.38 24 PRO B CA 1
ATOM 656 C C . PRO B 1 24 ? 2.125 -2.611 9.336 1 96.38 24 PRO B C 1
ATOM 658 O O . PRO B 1 24 ? 1.659 -3.752 9.422 1 96.38 24 PRO B O 1
ATOM 661 N N . LYS B 1 25 ? 1.855 -1.584 10.219 1 96.88 25 LYS B N 1
ATOM 662 C CA . LYS B 1 25 ? 0.818 -1.746 11.234 1 96.88 25 LYS B CA 1
ATOM 663 C C . LYS B 1 25 ? -0.563 -1.856 10.602 1 96.88 25 LYS B C 1
ATOM 665 O O . LYS B 1 25 ? -0.931 -1.036 9.758 1 96.88 25 LYS B O 1
ATOM 670 N N . GLU B 1 26 ? -1.332 -2.861 11 1 97.88 26 GLU B N 1
ATOM 671 C CA . GLU B 1 26 ? -2.688 -3.037 10.492 1 97.88 26 GLU B CA 1
ATOM 672 C C . GLU B 1 26 ? -3.723 -2.516 11.484 1 97.88 26 GLU B C 1
ATOM 674 O O . GLU B 1 26 ? -3.59 -2.719 12.695 1 97.88 26 GLU B O 1
ATOM 679 N N . HIS B 1 27 ? -4.664 -1.829 10.969 1 98.5 27 HIS B N 1
ATOM 680 C CA . HIS B 1 27 ? -5.777 -1.301 11.75 1 98.5 27 HIS B CA 1
ATOM 681 C C . HIS B 1 27 ? -7.09 -1.979 11.367 1 98.5 27 HIS B C 1
ATOM 683 O O . HIS B 1 27 ? -7.41 -2.098 10.188 1 98.5 27 HIS B O 1
ATOM 689 N N . SER B 1 28 ? -7.832 -2.352 12.312 1 97.88 28 SER B N 1
ATOM 690 C CA . SER B 1 28 ? -9.094 -3.039 12.039 1 97.88 28 SER B CA 1
ATOM 691 C C . SER B 1 28 ? -10.195 -2.051 11.664 1 97.88 28 SER B C 1
ATOM 693 O O . SER B 1 28 ? -11.219 -2.441 11.109 1 97.88 28 SER B O 1
ATOM 695 N N . THR B 1 29 ? -9.977 -0.791 12.016 1 98.19 29 THR B N 1
ATOM 696 C CA . THR B 1 29 ? -10.984 0.211 11.695 1 98.19 29 THR B CA 1
ATOM 697 C C . THR B 1 29 ? -10.375 1.352 10.883 1 98.19 29 THR B C 1
ATOM 699 O O . THR B 1 29 ? -9.188 1.664 11.039 1 98.19 29 THR B O 1
ATOM 702 N N . GLU B 1 30 ? -11.219 1.926 10.07 1 97.75 30 GLU B N 1
ATOM 703 C CA . GLU B 1 30 ? -10.812 3.09 9.289 1 97.75 30 GLU B CA 1
ATOM 704 C C . GLU B 1 30 ? -10.367 4.234 10.195 1 97.75 30 GLU B C 1
ATOM 706 O O . GLU B 1 30 ? -9.367 4.906 9.914 1 97.75 30 GLU B O 1
ATOM 711 N N . ALA B 1 31 ? -11.148 4.43 11.297 1 97.94 31 ALA B N 1
ATOM 712 C CA . ALA B 1 31 ? -10.875 5.531 12.219 1 97.94 31 ALA B CA 1
ATOM 713 C C . ALA B 1 31 ? -9.477 5.414 12.82 1 97.94 31 ALA B C 1
ATOM 715 O O . ALA B 1 31 ? -8.742 6.402 12.898 1 97.94 31 ALA B O 1
ATOM 716 N N . SER B 1 32 ? -9.156 4.234 13.188 1 98.31 32 SER B N 1
ATOM 717 C CA . SER B 1 32 ? -7.84 4.016 13.773 1 98.31 32 SER B CA 1
ATOM 718 C C . SER B 1 32 ? -6.73 4.285 12.758 1 98.31 32 SER B C 1
ATOM 720 O O . SER B 1 32 ? -5.703 4.875 13.102 1 98.31 32 SER B O 1
ATOM 722 N N . ALA B 1 33 ? -6.891 3.936 11.555 1 98.31 33 ALA B N 1
ATOM 723 C CA . ALA B 1 33 ? -5.906 4.168 10.5 1 98.31 33 ALA B CA 1
ATOM 724 C C . ALA B 1 33 ? -5.773 5.656 10.188 1 98.31 33 ALA B C 1
ATOM 726 O O . ALA B 1 33 ? -4.664 6.164 10.008 1 98.31 33 ALA B O 1
ATOM 727 N N . LYS B 1 34 ? -6.918 6.266 10.148 1 97.88 34 LYS B N 1
ATOM 728 C CA . LYS B 1 34 ? -6.895 7.699 9.875 1 97.88 34 LYS B CA 1
ATOM 729 C C . LYS B 1 34 ? -6.172 8.453 10.984 1 97.88 34 LYS B C 1
ATOM 731 O O . LYS B 1 34 ? -5.441 9.414 10.719 1 97.88 34 LYS B O 1
ATOM 736 N N . ALA B 1 35 ? -6.379 8.055 12.172 1 97.81 35 ALA B N 1
ATOM 737 C CA . ALA B 1 35 ? -5.68 8.68 13.289 1 97.81 35 ALA B CA 1
ATOM 738 C C . ALA B 1 35 ? -4.172 8.508 13.156 1 97.81 35 ALA B C 1
ATOM 740 O O . ALA B 1 35 ? -3.41 9.453 13.391 1 97.81 35 ALA B O 1
ATOM 741 N N . GLU B 1 36 ? -3.752 7.34 12.789 1 97.62 36 GLU B N 1
ATOM 742 C CA . GLU B 1 36 ? -2.326 7.082 12.594 1 97.62 36 GLU B CA 1
ATOM 743 C C . GLU B 1 36 ? -1.761 7.926 11.453 1 97.62 36 GLU B C 1
ATOM 745 O O . GLU B 1 36 ? -0.676 8.492 11.578 1 97.62 36 GLU B O 1
ATOM 750 N N . ALA B 1 37 ? -2.514 7.984 10.398 1 97.88 37 ALA B N 1
ATOM 751 C CA . ALA B 1 37 ? -2.068 8.781 9.266 1 97.88 37 ALA B CA 1
ATOM 752 C C . ALA B 1 37 ? -1.889 10.25 9.664 1 97.88 37 ALA B C 1
ATOM 754 O O . ALA B 1 37 ? -0.895 10.883 9.297 1 97.88 37 ALA B O 1
ATOM 755 N N . ALA B 1 38 ? -2.828 10.773 10.383 1 96.75 38 ALA B N 1
ATOM 756 C CA . ALA B 1 38 ? -2.766 12.164 10.828 1 96.75 38 ALA B CA 1
ATOM 757 C C . ALA B 1 38 ? -1.555 12.391 11.734 1 96.75 38 ALA B C 1
ATOM 759 O O . ALA B 1 38 ? -0.851 13.398 11.594 1 96.75 38 ALA B O 1
ATOM 760 N N . ARG B 1 39 ? -1.345 11.492 12.641 1 97 39 ARG B N 1
ATOM 761 C CA . ARG B 1 39 ? -0.202 11.594 13.539 1 97 39 ARG B CA 1
ATOM 762 C C . ARG B 1 39 ? 1.109 11.609 12.766 1 97 39 ARG B C 1
ATOM 764 O O . ARG B 1 39 ? 1.975 12.453 13.016 1 97 39 ARG B O 1
ATOM 771 N N . LEU B 1 40 ? 1.274 10.641 11.852 1 96.5 40 LEU B N 1
ATOM 772 C CA . LEU B 1 40 ? 2.486 10.547 11.047 1 96.5 40 LEU B CA 1
ATOM 773 C C . LEU B 1 40 ? 2.699 11.828 10.234 1 96.5 40 LEU B C 1
ATOM 775 O O . LEU B 1 40 ? 3.83 12.297 10.102 1 96.5 40 LEU B O 1
ATOM 779 N N . ALA B 1 41 ? 1.62 12.344 9.672 1 96.19 41 ALA B N 1
ATOM 780 C CA . ALA B 1 41 ? 1.716 13.57 8.883 1 96.19 41 ALA B CA 1
ATOM 781 C C . ALA B 1 41 ? 2.215 14.727 9.742 1 96.19 41 ALA B C 1
ATOM 783 O O . ALA B 1 41 ? 3.041 15.523 9.289 1 96.19 41 ALA B O 1
ATOM 784 N N . GLN B 1 42 ? 1.701 14.828 10.938 1 94.81 42 GLN B N 1
ATOM 785 C CA . GLN B 1 42 ? 2.137 15.883 11.852 1 94.81 42 GLN B CA 1
ATOM 786 C C . GLN B 1 42 ? 3.629 15.766 12.148 1 94.81 42 GLN B C 1
ATOM 788 O O . GLN B 1 42 ? 4.332 16.781 12.211 1 94.81 42 GLN B O 1
ATOM 793 N N . ASP B 1 43 ? 4.098 14.562 12.273 1 95.12 43 ASP B N 1
ATOM 794 C CA . ASP B 1 43 ? 5.492 14.297 12.609 1 95.12 43 ASP B CA 1
ATOM 795 C C . ASP B 1 43 ? 6.391 14.438 11.383 1 95.12 43 ASP B C 1
ATOM 797 O O . ASP B 1 43 ? 7.613 14.562 11.516 1 95.12 43 ASP B O 1
ATOM 801 N N . ASN B 1 44 ? 5.855 14.336 10.234 1 94.94 44 ASN B N 1
ATOM 802 C CA . ASN B 1 44 ? 6.613 14.344 8.984 1 94.94 44 ASN B CA 1
ATOM 803 C C . ASN B 1 44 ? 5.984 15.281 7.957 1 94.94 44 ASN B C 1
ATOM 805 O O . ASN B 1 44 ? 5.402 14.82 6.969 1 94.94 44 ASN B O 1
ATOM 809 N N . PRO B 1 45 ? 6.188 16.562 8.023 1 93.12 45 PRO B N 1
ATOM 810 C CA . PRO B 1 45 ? 5.5 17.547 7.172 1 93.12 45 PRO B CA 1
ATOM 811 C C . PRO B 1 45 ? 5.887 17.422 5.699 1 93.12 45 PRO B C 1
ATOM 813 O O . PRO B 1 45 ? 5.199 17.969 4.828 1 93.12 45 PRO B O 1
ATOM 816 N N . GLU B 1 46 ? 6.973 16.766 5.422 1 94.12 46 GLU B N 1
ATOM 817 C CA . GLU B 1 46 ? 7.441 16.656 4.043 1 94.12 46 GLU B CA 1
ATOM 818 C C . GLU B 1 46 ? 6.77 15.477 3.334 1 94.12 46 GLU B C 1
ATOM 820 O O . GLU B 1 46 ? 6.992 15.258 2.143 1 94.12 46 GLU B O 1
ATOM 825 N N . LYS B 1 47 ? 5.91 14.781 4.082 1 95.81 47 LYS B N 1
ATOM 826 C CA . LYS B 1 47 ? 5.277 13.602 3.498 1 95.81 47 LYS B CA 1
ATOM 827 C C . LYS B 1 47 ? 3.76 13.68 3.615 1 95.81 47 LYS B C 1
ATOM 829 O O . LYS B 1 47 ? 3.23 14.336 4.516 1 95.81 47 LYS B O 1
ATOM 834 N N . ASP B 1 48 ? 3.088 13.07 2.625 1 97 48 ASP B N 1
ATOM 835 C CA . ASP B 1 48 ? 1.675 12.727 2.729 1 97 48 ASP B CA 1
ATOM 836 C C . ASP B 1 48 ? 1.494 11.281 3.184 1 97 48 ASP B C 1
ATOM 838 O O . ASP B 1 48 ? 2.303 10.406 2.848 1 97 48 ASP B O 1
ATOM 842 N N . PHE B 1 49 ? 0.495 11.078 3.969 1 97.81 49 PHE B N 1
ATOM 843 C CA . PHE B 1 49 ? 0.221 9.719 4.406 1 97.81 49 PHE B CA 1
ATOM 844 C C . PHE B 1 49 ? -1.172 9.281 3.967 1 97.81 49 PHE B C 1
ATOM 846 O O . PHE B 1 49 ? -2.166 9.93 4.301 1 97.81 49 PHE B O 1
ATOM 853 N N . THR B 1 50 ? -1.248 8.164 3.238 1 98.25 50 THR B N 1
ATOM 854 C CA . THR B 1 50 ? -2.471 7.652 2.623 1 98.25 50 THR B CA 1
ATOM 855 C C . THR B 1 50 ? -2.982 6.426 3.373 1 98.25 50 THR B C 1
ATOM 857 O O . THR B 1 50 ? -2.213 5.512 3.674 1 98.25 50 THR B O 1
ATOM 860 N N . VAL B 1 51 ? -4.211 6.453 3.725 1 98.69 51 VAL B N 1
ATOM 861 C CA . VAL B 1 51 ? -4.875 5.293 4.305 1 98.69 51 VAL B CA 1
ATOM 862 C C . VAL B 1 51 ? -5.348 4.359 3.191 1 98.69 51 VAL B C 1
ATOM 864 O O . VAL B 1 51 ? -6.059 4.781 2.277 1 98.69 51 VAL B O 1
ATOM 867 N N . LEU B 1 52 ? -4.934 3.072 3.336 1 98.62 52 LEU B N 1
ATOM 868 C CA . LEU B 1 52 ? -5.273 2.045 2.357 1 98.62 52 LEU B CA 1
ATOM 869 C C . LEU B 1 52 ? -6.062 0.914 3.008 1 98.62 52 LEU B C 1
ATOM 871 O O . LEU B 1 52 ? -5.75 0.498 4.125 1 98.62 52 LEU B O 1
ATOM 875 N N . ARG B 1 53 ? -7.047 0.44 2.322 1 98.75 53 ARG B N 1
ATOM 876 C CA . ARG B 1 53 ? -7.789 -0.734 2.771 1 98.75 53 ARG B CA 1
ATOM 877 C C . ARG B 1 53 ? -7.391 -1.972 1.975 1 98.75 53 ARG B C 1
ATOM 879 O O . ARG B 1 53 ? -7.336 -1.933 0.744 1 98.75 53 ARG B O 1
ATOM 886 N N . VAL B 1 54 ? -7.188 -3.025 2.711 1 98.31 54 VAL B N 1
ATOM 887 C CA . VAL B 1 54 ? -6.855 -4.297 2.076 1 98.31 54 VAL B CA 1
ATOM 888 C C . VAL B 1 54 ? -8.117 -4.918 1.475 1 98.31 54 VAL B C 1
ATOM 890 O O . VAL B 1 54 ? -9.102 -5.141 2.18 1 98.31 54 VAL B O 1
ATOM 893 N N . ILE B 1 55 ? -8 -5.191 0.238 1 97.88 55 ILE B N 1
ATOM 894 C CA . ILE B 1 55 ? -9.172 -5.695 -0.476 1 97.88 55 ILE B CA 1
ATOM 895 C C . ILE B 1 55 ? -9.023 -7.199 -0.707 1 97.88 55 ILE B C 1
ATOM 897 O O . ILE B 1 55 ? -9.922 -7.977 -0.367 1 97.88 55 ILE B O 1
ATOM 901 N N . ALA B 1 56 ? -7.965 -7.586 -1.295 1 96.81 56 ALA B N 1
ATOM 902 C CA . ALA B 1 56 ? -7.719 -8.977 -1.679 1 96.81 56 ALA B CA 1
ATOM 903 C C . ALA B 1 56 ? -6.23 -9.227 -1.892 1 96.81 56 ALA B C 1
ATOM 905 O O . ALA B 1 56 ? -5.449 -8.289 -2.053 1 96.81 56 ALA B O 1
ATOM 906 N N . THR B 1 57 ? -5.938 -10.516 -1.78 1 96.75 57 THR B N 1
ATOM 907 C CA . THR B 1 57 ? -4.559 -10.93 -2.023 1 96.75 57 THR B CA 1
ATOM 908 C C . THR B 1 57 ? -4.508 -12.039 -3.068 1 96.75 57 THR B C 1
ATOM 910 O O . THR B 1 57 ? -5.305 -12.984 -3.023 1 96.75 57 THR B O 1
ATOM 913 N N . ALA B 1 58 ? -3.604 -11.789 -3.982 1 95.81 58 ALA B N 1
ATOM 914 C CA . ALA B 1 58 ? -3.355 -12.805 -5.004 1 95.81 58 ALA B CA 1
ATOM 915 C C . ALA B 1 58 ? -2.043 -13.531 -4.746 1 95.81 58 ALA B C 1
ATOM 917 O O . ALA B 1 58 ? -1.03 -12.906 -4.422 1 95.81 58 ALA B O 1
ATOM 918 N N . SER B 1 59 ? -2.078 -14.844 -4.855 1 93.5 59 SER B N 1
ATOM 919 C CA . SER B 1 59 ? -0.895 -15.68 -4.676 1 93.5 59 SER B CA 1
ATOM 920 C C . SER B 1 59 ? -0.949 -16.922 -5.57 1 93.5 59 SER B C 1
ATOM 922 O O . SER B 1 59 ? -2.031 -17.359 -5.965 1 93.5 59 SER B O 1
ATOM 924 N N . VAL B 1 60 ? 0.235 -17.297 -6.023 1 88.5 60 VAL B N 1
ATOM 925 C CA . VAL B 1 60 ? 0.313 -18.562 -6.742 1 88.5 60 VAL B CA 1
ATOM 926 C C . VAL B 1 60 ? 0.783 -19.656 -5.797 1 88.5 60 VAL B C 1
ATOM 928 O O . VAL B 1 60 ? 1.706 -19.453 -5.004 1 88.5 60 VAL B O 1
ATOM 931 N N . ALA B 1 61 ? -0.108 -20.688 -5.797 1 79.12 61 ALA B N 1
ATOM 932 C CA . ALA B 1 61 ? 0.273 -21.844 -4.984 1 79.12 61 ALA B CA 1
ATOM 933 C C . ALA B 1 61 ? 1.534 -22.5 -5.531 1 79.12 61 ALA B C 1
ATOM 935 O O . ALA B 1 61 ? 1.748 -22.531 -6.746 1 79.12 61 ALA B O 1
ATOM 936 N N . LYS B 1 62 ? 2.617 -22.516 -4.691 1 63.78 62 LYS B N 1
ATOM 937 C CA . LYS B 1 62 ? 3.779 -23.281 -5.129 1 63.78 62 LYS B CA 1
ATOM 938 C C . LYS B 1 62 ? 3.406 -24.734 -5.406 1 63.78 62 LYS B C 1
ATOM 940 O O . LYS B 1 62 ? 2.777 -25.391 -4.57 1 63.78 62 LYS B O 1
ATOM 945 N N . ILE B 1 63 ? 3.449 -25.016 -6.723 1 57.16 63 ILE B N 1
ATOM 946 C CA . ILE B 1 63 ? 3.252 -26.422 -7.043 1 57.16 63 ILE B CA 1
ATOM 947 C C . ILE B 1 63 ? 4.453 -27.234 -6.555 1 57.16 63 ILE B C 1
ATOM 949 O O . ILE B 1 63 ? 5.602 -26.875 -6.816 1 57.16 63 ILE B O 1
ATOM 953 N N . THR B 1 64 ? 4.496 -27.688 -5.414 1 56.91 64 THR B N 1
ATOM 954 C CA . THR B 1 64 ? 5.57 -28.578 -4.992 1 56.91 64 THR B CA 1
ATOM 955 C C . THR B 1 64 ? 5.336 -29.984 -5.508 1 56.91 64 THR B C 1
ATOM 957 O O . THR B 1 64 ? 4.215 -30.5 -5.445 1 56.91 64 THR B O 1
ATOM 960 N N . TRP B 1 65 ? 6.055 -30.344 -6.582 1 58.06 65 TRP B N 1
ATOM 961 C CA . TRP B 1 65 ? 6.082 -31.734 -7.027 1 58.06 65 TRP B CA 1
ATOM 962 C C . TRP B 1 65 ? 6.871 -32.594 -6.051 1 58.06 65 TRP B C 1
ATOM 964 O O . TRP B 1 65 ? 7.941 -32.188 -5.582 1 58.06 65 TRP B O 1
ATOM 974 N N . ARG B 1 66 ? 6.078 -33.188 -5.133 1 48.09 66 A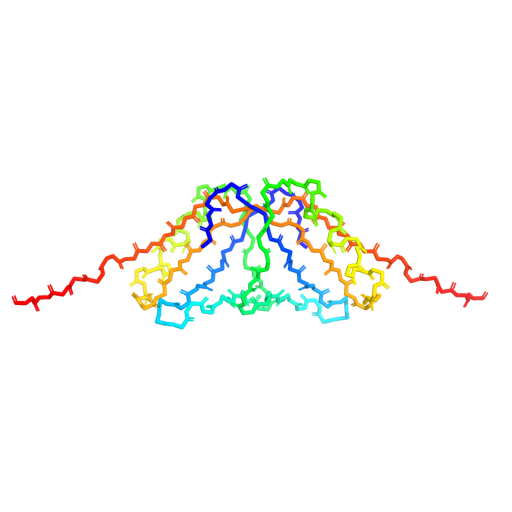RG B N 1
ATOM 975 C CA . ARG B 1 66 ? 6.762 -34.25 -4.441 1 48.09 66 ARG B CA 1
ATOM 976 C C . ARG B 1 66 ? 6.746 -35.531 -5.277 1 48.09 66 ARG B C 1
ATOM 978 O O . ARG B 1 66 ? 5.82 -35.75 -6.062 1 48.09 66 ARG B O 1
#

Foldseek 3Di:
DDAQWKFKWKAFQVPRDIDADPDTDTHNDPVVRVVVQVVVCVVPVRIHMDMDGHHDDDDDDPPDDD/DDAQWKFKWKAFQVPRDIDADPDTDIHNDPVVRVVVQVVVCVVPVRIHMDMDGHHDDDDDDPPDDD